Protein AF-A0A7C3F2W5-F1 (afdb_monomer)

Nearest PDB structures (foldseek):
  2w2u-assembly2_B  TM=5.572E-01  e=1.348E+00  Sulfolobus acidocaldarius
  2v6y-assembly1_A  TM=4.907E-01  e=6.998E-01  Saccharolobus solfataricus
  2w2u-assembly1_A  TM=4.401E-01  e=1.144E+00  Sulfolobus acidocaldarius

Structure (mmCIF, N/CA/C/O backbone):
data_AF-A0A7C3F2W5-F1
#
_entry.id   AF-A0A7C3F2W5-F1
#
loop_
_atom_site.group_PDB
_atom_site.id
_atom_site.type_symbol
_atom_site.label_atom_id
_atom_site.label_alt_id
_atom_site.label_comp_id
_atom_site.label_asym_id
_atom_site.label_entity_id
_atom_site.label_seq_id
_atom_site.pdbx_PDB_ins_code
_atom_site.Cartn_x
_atom_site.Cartn_y
_atom_site.Cartn_z
_atom_site.occupancy
_atom_site.B_iso_or_equiv
_atom_site.auth_seq_id
_atom_site.auth_comp_id
_atom_site.auth_asym_id
_atom_site.auth_atom_id
_atom_site.pdbx_PDB_model_num
ATOM 1 N N . MET A 1 1 ? -15.511 -9.442 12.832 1.00 44.09 1 MET A N 1
ATOM 2 C CA . MET A 1 1 ? -14.192 -10.129 12.800 1.00 44.09 1 MET A CA 1
ATOM 3 C C . MET A 1 1 ? -13.721 -10.543 11.401 1.00 44.09 1 MET A C 1
ATOM 5 O O . MET A 1 1 ? -12.524 -10.467 11.160 1.00 44.09 1 MET A O 1
ATOM 9 N N . ILE A 1 2 ? -14.605 -10.937 10.471 1.00 48.06 2 ILE A N 1
ATOM 10 C CA . ILE A 1 2 ? -14.216 -11.422 9.125 1.00 48.06 2 ILE A CA 1
ATOM 11 C C . ILE A 1 2 ? -13.490 -10.346 8.287 1.00 48.06 2 ILE A C 1
ATOM 13 O O . ILE A 1 2 ? -12.505 -10.652 7.621 1.00 48.06 2 ILE A O 1
ATOM 17 N N . TYR A 1 3 ? -13.895 -9.074 8.398 1.00 60.12 3 TYR A N 1
ATOM 18 C CA . TYR A 1 3 ? -13.255 -7.963 7.678 1.00 60.12 3 TYR A CA 1
ATOM 19 C C . TYR A 1 3 ? -11.767 -7.783 8.014 1.00 60.12 3 TYR A C 1
ATOM 21 O O . TYR A 1 3 ? -10.961 -7.608 7.107 1.00 60.12 3 TYR A O 1
ATOM 29 N N . GLY A 1 4 ? -11.375 -7.889 9.288 1.00 66.06 4 GLY A N 1
ATOM 30 C CA . GLY A 1 4 ? -9.979 -7.675 9.695 1.00 66.06 4 GLY A CA 1
ATOM 31 C C . GLY A 1 4 ? -9.017 -8.717 9.116 1.00 66.06 4 GLY A C 1
ATOM 32 O O . GLY A 1 4 ? -7.938 -8.367 8.644 1.00 66.06 4 GLY A O 1
ATOM 33 N N . LYS A 1 5 ? -9.433 -9.991 9.083 1.00 70.31 5 LYS A N 1
ATOM 34 C CA . LYS A 1 5 ? -8.621 -11.081 8.521 1.00 70.31 5 LYS A CA 1
ATOM 35 C C . LYS A 1 5 ? -8.437 -10.921 7.010 1.00 70.31 5 LYS A C 1
ATOM 37 O O . LYS A 1 5 ? -7.326 -11.087 6.518 1.00 70.31 5 LYS A O 1
ATOM 42 N N . ASN A 1 6 ? -9.494 -10.544 6.292 1.00 80.69 6 ASN A N 1
ATOM 43 C CA . ASN A 1 6 ? -9.435 -10.362 4.841 1.00 80.69 6 ASN A CA 1
ATOM 44 C C . ASN A 1 6 ? -8.581 -9.147 4.449 1.00 80.69 6 ASN A C 1
ATOM 46 O O . ASN A 1 6 ? -7.791 -9.236 3.514 1.00 80.69 6 ASN A O 1
ATOM 50 N N . ILE A 1 7 ? -8.685 -8.043 5.195 1.00 82.69 7 ILE A N 1
ATOM 51 C CA . ILE A 1 7 ? -7.856 -6.845 4.995 1.00 82.69 7 ILE A CA 1
ATOM 52 C C . ILE A 1 7 ? -6.372 -7.177 5.195 1.00 82.69 7 ILE A C 1
ATOM 54 O O . ILE A 1 7 ? -5.536 -6.805 4.375 1.00 82.69 7 ILE A O 1
ATOM 58 N N . PHE A 1 8 ? -6.037 -7.927 6.247 1.00 83.88 8 PHE A N 1
ATOM 59 C CA . PHE A 1 8 ? -4.652 -8.315 6.510 1.00 83.88 8 PHE A CA 1
ATOM 60 C C . PHE A 1 8 ? -4.074 -9.204 5.398 1.00 83.88 8 PHE A C 1
ATOM 62 O O . PHE A 1 8 ? -2.961 -8.963 4.933 1.00 83.88 8 PHE A O 1
ATOM 69 N N . VAL A 1 9 ? -4.850 -10.185 4.921 1.00 88.19 9 VAL A N 1
ATOM 70 C CA . VAL A 1 9 ? -4.453 -11.042 3.791 1.00 88.19 9 VAL A CA 1
ATOM 71 C C . VAL A 1 9 ? -4.245 -10.215 2.519 1.00 88.19 9 VAL A C 1
ATOM 73 O O . VAL A 1 9 ? -3.231 -10.393 1.852 1.00 88.19 9 VAL A O 1
ATOM 76 N N . MET A 1 10 ? -5.137 -9.268 2.213 1.00 88.31 10 MET A N 1
ATOM 77 C CA . MET A 1 10 ? -4.979 -8.369 1.060 1.00 88.31 10 MET A CA 1
ATOM 78 C C . MET A 1 10 ? -3.708 -7.517 1.155 1.00 88.31 10 MET A C 1
ATOM 80 O O . MET A 1 10 ? -2.985 -7.387 0.170 1.00 88.31 10 MET A O 1
ATOM 84 N N . GLY A 1 11 ? -3.385 -6.989 2.340 1.00 90.00 11 GLY A N 1
ATOM 85 C CA . GLY A 1 11 ? -2.140 -6.249 2.555 1.00 90.00 11 GLY A CA 1
ATOM 86 C C . GLY A 1 11 ? -0.893 -7.099 2.287 1.00 90.00 11 GLY A C 1
ATOM 87 O O . GLY A 1 11 ? 0.037 -6.635 1.632 1.00 90.00 11 GLY A O 1
ATOM 88 N N . ILE A 1 12 ? -0.894 -8.369 2.711 1.00 91.88 12 ILE A N 1
ATOM 89 C CA . ILE A 1 12 ? 0.190 -9.318 2.401 1.00 91.88 12 ILE A CA 1
ATOM 90 C C . ILE A 1 12 ? 0.287 -9.578 0.895 1.00 91.88 12 ILE A C 1
ATOM 92 O O . ILE A 1 12 ? 1.389 -9.583 0.353 1.00 91.88 12 ILE A O 1
ATOM 96 N N . VAL A 1 13 ? -0.843 -9.765 0.208 1.00 94.00 13 VAL A N 1
ATOM 97 C CA . VAL A 1 13 ? -0.860 -9.964 -1.250 1.00 94.00 13 VAL A CA 1
ATOM 98 C C . VAL A 1 13 ? -0.214 -8.775 -1.963 1.00 94.00 13 VAL A C 1
ATOM 100 O O . VAL A 1 13 ? 0.627 -8.982 -2.835 1.00 94.00 13 VAL A O 1
ATOM 103 N N . PHE A 1 14 ? -0.521 -7.541 -1.558 1.00 93.81 14 PHE A N 1
ATOM 104 C CA . PHE A 1 14 ? 0.122 -6.356 -2.131 1.00 93.81 14 PHE A CA 1
ATOM 105 C C . PHE A 1 14 ? 1.630 -6.302 -1.852 1.00 93.81 14 PHE A C 1
ATOM 107 O O . PHE A 1 14 ? 2.397 -5.973 -2.753 1.00 93.81 14 PHE A O 1
ATOM 114 N N . LEU A 1 15 ? 2.094 -6.701 -0.664 1.00 94.12 15 LEU A N 1
ATOM 115 C CA . LEU A 1 15 ? 3.536 -6.806 -0.398 1.00 94.12 15 LEU A CA 1
ATOM 116 C C . LEU A 1 15 ? 4.220 -7.850 -1.294 1.00 94.12 15 LEU A C 1
ATOM 118 O O . LEU A 1 15 ? 5.307 -7.597 -1.807 1.00 94.12 15 LEU A O 1
ATOM 122 N N . ILE A 1 16 ? 3.580 -8.998 -1.532 1.00 94.56 16 ILE A N 1
ATOM 123 C CA . ILE A 1 16 ? 4.102 -10.020 -2.449 1.00 94.56 16 ILE A CA 1
ATOM 124 C C . ILE A 1 16 ? 4.186 -9.461 -3.874 1.00 94.56 16 ILE A C 1
ATOM 126 O O . ILE A 1 16 ? 5.220 -9.603 -4.524 1.00 94.56 16 ILE A O 1
ATOM 130 N N . LEU A 1 17 ? 3.137 -8.784 -4.349 1.00 93.69 17 LEU A N 1
ATOM 131 C CA . LEU A 1 17 ? 3.133 -8.146 -5.669 1.00 93.69 17 LEU A CA 1
ATOM 132 C C . LEU A 1 17 ? 4.218 -7.071 -5.794 1.00 93.69 17 LEU A C 1
ATOM 134 O O . LEU A 1 17 ? 4.841 -6.962 -6.848 1.00 93.69 17 LEU A O 1
ATOM 138 N N . SER A 1 18 ? 4.504 -6.332 -4.720 1.00 93.00 18 SER A N 1
ATOM 139 C CA . SER A 1 18 ? 5.623 -5.389 -4.688 1.00 93.00 18 SER A CA 1
ATOM 140 C C . SER A 1 18 ? 6.971 -6.088 -4.893 1.00 93.00 18 SER A C 1
ATOM 142 O O . SER A 1 18 ? 7.760 -5.672 -5.746 1.00 93.00 18 SER A O 1
ATOM 144 N N . ILE A 1 19 ? 7.220 -7.184 -4.170 1.00 93.50 19 ILE A N 1
ATOM 145 C CA . ILE A 1 19 ? 8.454 -7.970 -4.312 1.00 93.50 19 ILE A CA 1
ATOM 146 C C . ILE A 1 19 ? 8.576 -8.507 -5.742 1.00 93.50 19 ILE A C 1
ATOM 148 O O . ILE A 1 19 ? 9.625 -8.356 -6.366 1.00 93.50 19 ILE A O 1
ATOM 152 N N . LEU A 1 20 ? 7.495 -9.067 -6.292 1.00 93.00 20 LEU A N 1
ATOM 153 C CA . LEU A 1 20 ? 7.472 -9.573 -7.666 1.00 93.00 20 LEU A CA 1
ATOM 154 C C . LEU A 1 20 ? 7.734 -8.466 -8.696 1.00 93.00 20 LEU A C 1
ATOM 156 O O . LEU A 1 20 ? 8.515 -8.680 -9.621 1.00 93.00 20 LEU A O 1
ATOM 160 N N . GLY A 1 21 ? 7.142 -7.282 -8.519 1.00 89.69 21 GLY A N 1
ATOM 161 C CA . GLY A 1 21 ? 7.401 -6.118 -9.371 1.00 89.69 21 GLY A CA 1
ATOM 162 C C . GLY A 1 21 ? 8.872 -5.703 -9.341 1.00 89.69 21 GLY A C 1
ATOM 163 O O . GLY A 1 21 ? 9.479 -5.486 -10.389 1.00 89.69 21 GLY A O 1
ATOM 164 N N . SER A 1 22 ? 9.483 -5.702 -8.152 1.00 90.94 22 SER A N 1
ATOM 165 C CA . SER A 1 22 ? 10.914 -5.426 -7.992 1.00 90.94 22 SER A CA 1
ATOM 166 C C . SER A 1 22 ? 11.796 -6.475 -8.674 1.00 90.94 22 SER A C 1
ATOM 168 O O . SER A 1 22 ? 12.802 -6.114 -9.277 1.00 90.94 22 SER A O 1
ATOM 170 N N . MET A 1 23 ? 11.437 -7.761 -8.602 1.00 92.06 23 MET A N 1
ATOM 171 C CA . MET A 1 23 ? 12.182 -8.844 -9.263 1.00 92.06 23 MET A CA 1
ATOM 172 C C . MET A 1 23 ? 12.112 -8.763 -10.793 1.00 92.06 23 MET A C 1
ATOM 174 O O . MET A 1 23 ? 13.043 -9.189 -11.469 1.00 92.06 23 MET A O 1
ATOM 178 N N . GLN A 1 24 ? 11.032 -8.201 -11.339 1.00 89.94 24 GLN A N 1
ATOM 179 C CA . GLN A 1 24 ? 10.860 -7.964 -12.776 1.00 89.94 24 GLN A CA 1
ATOM 180 C C . GLN A 1 24 ? 11.516 -6.656 -13.253 1.00 89.94 24 GLN A C 1
ATOM 182 O O . GLN A 1 24 ? 11.410 -6.312 -14.426 1.00 89.94 24 GLN A O 1
ATOM 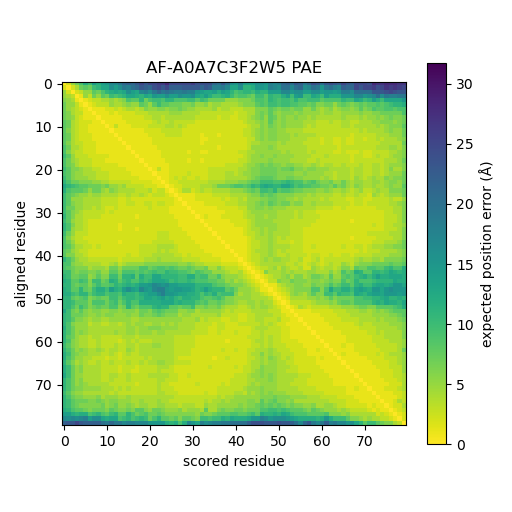187 N N . GLY A 1 25 ? 12.172 -5.904 -12.361 1.00 86.81 25 GLY A N 1
ATOM 188 C CA . GLY A 1 25 ? 12.781 -4.610 -12.679 1.00 86.81 25 GLY A CA 1
ATOM 189 C C . GLY A 1 25 ? 11.786 -3.449 -12.798 1.00 86.81 25 GLY A C 1
ATOM 190 O O . GLY A 1 25 ? 12.201 -2.329 -13.081 1.00 86.81 25 GLY A O 1
ATOM 191 N N . ASN A 1 26 ? 10.491 -3.669 -12.538 1.00 87.31 26 ASN A N 1
ATOM 192 C CA . ASN A 1 26 ? 9.488 -2.607 -12.541 1.00 87.31 26 ASN A CA 1
ATOM 193 C C . ASN A 1 26 ? 9.338 -2.007 -11.132 1.00 87.31 26 ASN A C 1
ATOM 195 O O . ASN A 1 26 ? 8.489 -2.398 -10.322 1.00 87.31 26 ASN A O 1
ATOM 199 N N . ILE A 1 27 ? 10.208 -1.036 -10.848 1.00 88.06 27 ILE A N 1
ATOM 200 C CA . ILE A 1 27 ? 10.278 -0.341 -9.557 1.00 88.06 27 ILE A CA 1
ATOM 201 C C . ILE A 1 27 ? 8.996 0.465 -9.293 1.00 88.06 27 ILE A C 1
ATOM 203 O O . ILE A 1 27 ? 8.526 0.489 -8.156 1.00 88.06 27 ILE A O 1
ATOM 207 N N . TYR A 1 28 ? 8.385 1.068 -10.318 1.00 89.12 28 TYR A N 1
ATOM 208 C CA . TYR A 1 28 ? 7.155 1.852 -10.163 1.00 89.12 28 TYR A CA 1
ATOM 209 C C . TYR A 1 28 ? 5.985 0.980 -9.704 1.00 89.12 28 TYR A C 1
ATOM 211 O O . TYR A 1 28 ? 5.315 1.310 -8.725 1.00 89.12 28 TYR A O 1
ATOM 219 N N . ASN A 1 29 ? 5.808 -0.196 -10.308 1.00 88.00 29 ASN A N 1
ATOM 220 C CA . ASN A 1 29 ? 4.825 -1.167 -9.838 1.00 88.00 29 ASN A CA 1
ATOM 221 C C . ASN A 1 29 ? 5.100 -1.608 -8.400 1.00 88.00 29 ASN A C 1
ATOM 223 O O . ASN A 1 29 ? 4.172 -1.673 -7.594 1.00 88.00 29 ASN A O 1
ATOM 227 N N . SER A 1 30 ? 6.366 -1.845 -8.046 1.00 91.25 30 SER A N 1
ATOM 228 C CA . SER A 1 30 ? 6.724 -2.198 -6.672 1.00 91.25 30 SER A CA 1
ATOM 229 C C . SER A 1 30 ? 6.301 -1.125 -5.662 1.00 91.25 30 SER A C 1
ATOM 231 O O . SER A 1 30 ? 5.632 -1.435 -4.674 1.00 91.25 30 SER A O 1
ATOM 233 N N . VAL A 1 31 ? 6.618 0.142 -5.937 1.00 92.31 31 VAL A N 1
ATOM 234 C CA . VAL A 1 31 ? 6.269 1.277 -5.070 1.00 92.31 31 VAL A CA 1
ATOM 235 C C . VAL A 1 31 ? 4.751 1.475 -4.988 1.00 92.31 31 VAL A C 1
ATOM 237 O O . VAL A 1 31 ? 4.223 1.696 -3.895 1.00 92.31 31 VAL A O 1
ATOM 240 N N . GLY A 1 32 ? 4.032 1.334 -6.106 1.00 92.69 32 GLY A N 1
ATOM 241 C CA . GLY A 1 32 ? 2.570 1.411 -6.136 1.00 92.69 32 GLY A CA 1
ATOM 242 C C . GLY A 1 32 ? 1.910 0.351 -5.247 1.00 92.69 32 GLY A C 1
ATOM 243 O O . GLY A 1 32 ? 1.024 0.663 -4.447 1.00 92.69 32 GLY A O 1
ATOM 244 N N . PHE A 1 33 ? 2.397 -0.891 -5.297 1.00 93.50 33 PHE A N 1
ATOM 245 C CA . PHE A 1 33 ? 1.888 -1.967 -4.446 1.00 93.50 33 PHE A CA 1
ATOM 246 C C . PHE A 1 33 ? 2.227 -1.785 -2.959 1.00 93.50 33 PHE A C 1
ATOM 248 O O . PHE A 1 33 ? 1.394 -2.110 -2.112 1.00 93.50 33 PHE A O 1
ATOM 255 N N . ILE A 1 34 ? 3.385 -1.210 -2.609 1.00 93.38 34 ILE A N 1
ATOM 256 C CA . ILE A 1 34 ? 3.701 -0.852 -1.210 1.00 93.38 34 ILE A CA 1
ATOM 257 C C . ILE A 1 34 ? 2.707 0.185 -0.685 1.00 93.38 34 ILE A C 1
ATOM 259 O O . ILE A 1 34 ? 2.179 0.032 0.419 1.00 93.38 34 ILE A O 1
ATOM 263 N N . ALA A 1 35 ? 2.418 1.220 -1.477 1.00 93.25 35 ALA A N 1
ATOM 264 C CA . ALA A 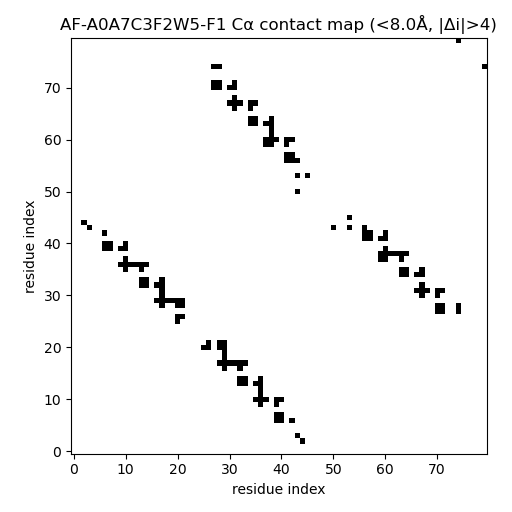1 35 ? 1.459 2.250 -1.097 1.00 93.25 35 ALA A CA 1
ATOM 265 C C . ALA A 1 35 ? 0.057 1.653 -0.855 1.00 93.25 35 ALA A C 1
ATOM 267 O O . ALA A 1 35 ? -0.573 1.956 0.162 1.00 93.25 35 ALA A O 1
ATOM 268 N N . LEU A 1 36 ? -0.386 0.721 -1.709 1.00 92.81 36 LEU A N 1
ATOM 269 C CA . LEU A 1 36 ? -1.639 -0.017 -1.506 1.00 92.81 36 LEU A CA 1
ATOM 270 C C . LEU A 1 36 ? -1.621 -0.928 -0.278 1.00 92.81 36 LEU A C 1
ATOM 272 O O . LEU A 1 36 ? -2.629 -1.010 0.429 1.00 92.81 36 LEU A O 1
ATOM 276 N N . ALA A 1 37 ? -0.505 -1.599 0.009 1.00 92.44 37 ALA A N 1
ATOM 277 C CA . ALA A 1 37 ? -0.370 -2.426 1.205 1.00 92.44 37 ALA A CA 1
ATOM 278 C C . ALA A 1 37 ? -0.546 -1.584 2.478 1.00 92.44 37 ALA A C 1
ATOM 280 O O . ALA A 1 37 ? -1.338 -1.941 3.352 1.00 92.44 37 ALA A O 1
ATOM 281 N N . ILE A 1 38 ? 0.121 -0.425 2.547 1.00 90.75 38 ILE A N 1
ATOM 282 C CA . ILE A 1 38 ? 0.008 0.518 3.667 1.00 90.75 38 ILE A CA 1
ATOM 283 C C . ILE A 1 38 ? -1.435 1.013 3.811 1.00 90.75 38 ILE A C 1
ATOM 285 O O . ILE A 1 38 ? -1.991 0.944 4.909 1.00 90.75 38 ILE A O 1
ATOM 289 N N . SER A 1 39 ? -2.078 1.442 2.719 1.00 90.62 39 SER A N 1
ATOM 290 C CA . SER A 1 39 ? -3.492 1.840 2.746 1.00 90.62 39 SER A CA 1
ATOM 291 C C . SER A 1 39 ? -4.391 0.725 3.256 1.00 90.62 39 SER A C 1
ATOM 293 O O . SER A 1 39 ? -5.261 0.958 4.092 1.00 90.62 39 SER A O 1
ATOM 295 N N . THR A 1 40 ? -4.158 -0.500 2.796 1.00 88.88 40 THR A N 1
ATOM 296 C CA . THR A 1 40 ? -4.959 -1.660 3.179 1.00 88.88 40 THR A CA 1
ATOM 297 C C . THR A 1 40 ? -4.814 -1.958 4.668 1.00 88.88 40 THR A C 1
ATOM 299 O O . THR A 1 40 ? -5.823 -2.121 5.342 1.00 88.88 40 THR A O 1
ATOM 302 N N . PHE A 1 41 ? -3.608 -1.924 5.240 1.00 87.19 41 PHE A N 1
ATOM 303 C CA . PHE A 1 41 ? -3.435 -2.097 6.691 1.00 87.19 41 PHE A CA 1
ATOM 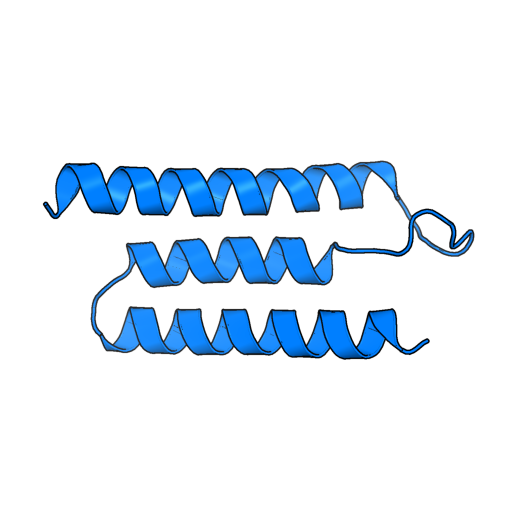304 C C . PHE A 1 41 ? -4.066 -0.971 7.516 1.00 87.19 41 PHE A C 1
ATOM 306 O O . PHE A 1 41 ? -4.509 -1.183 8.649 1.00 87.19 41 PHE A O 1
ATOM 313 N N . MET A 1 42 ? -4.150 0.229 6.944 1.00 86.94 42 MET A N 1
ATOM 314 C CA . MET A 1 42 ? -4.827 1.350 7.582 1.00 86.94 42 MET A CA 1
ATOM 315 C C . MET A 1 42 ? -6.345 1.271 7.470 1.00 86.94 42 MET A C 1
ATOM 317 O O . MET A 1 42 ? -7.004 1.920 8.278 1.00 86.94 42 MET A O 1
ATOM 321 N N . ALA A 1 43 ? -6.902 0.439 6.582 1.00 84.06 43 ALA A N 1
ATOM 322 C CA . ALA A 1 43 ? -8.339 0.224 6.480 1.00 84.06 43 ALA A CA 1
ATOM 323 C C . ALA A 1 43 ? -8.923 -0.291 7.804 1.00 84.06 43 ALA A C 1
ATOM 325 O O . ALA A 1 43 ? -8.344 -1.122 8.512 1.00 84.06 43 ALA A O 1
ATOM 326 N N . PHE A 1 44 ? -10.091 0.231 8.159 1.00 80.94 44 PHE A N 1
ATOM 327 C CA . PHE A 1 44 ? -10.775 -0.095 9.401 1.00 80.94 44 PHE A CA 1
ATOM 328 C C . PHE A 1 44 ? -12.284 -0.014 9.227 1.00 80.94 44 PHE A C 1
ATOM 330 O O . PHE A 1 44 ? -12.786 0.637 8.312 1.00 80.94 44 PHE A O 1
ATOM 337 N N . ASP A 1 45 ? -13.000 -0.675 10.130 1.00 78.19 45 ASP A N 1
ATOM 338 C CA . ASP A 1 45 ? -14.446 -0.533 10.225 1.00 78.19 45 ASP A CA 1
ATOM 339 C C . ASP A 1 45 ? -14.776 0.803 10.902 1.00 78.19 45 ASP A C 1
ATOM 341 O O . ASP A 1 45 ? -14.453 1.002 12.075 1.00 78.19 45 ASP A O 1
ATOM 345 N N . LYS A 1 46 ? -15.404 1.720 10.157 1.00 70.75 46 LYS A N 1
ATOM 346 C CA . LYS A 1 46 ? -15.789 3.055 10.644 1.00 70.75 46 LYS A CA 1
ATOM 347 C C . LYS A 1 46 ? -16.768 3.002 11.819 1.00 70.75 46 LYS A C 1
ATOM 349 O O . LYS A 1 46 ? -16.839 3.964 12.576 1.00 70.75 46 LYS A O 1
ATOM 354 N N . ASN A 1 47 ? -17.482 1.889 11.983 1.00 74.00 47 ASN A N 1
ATOM 355 C CA . ASN A 1 47 ? -18.450 1.688 13.056 1.00 74.00 47 ASN A CA 1
ATOM 356 C C . ASN A 1 47 ? -17.832 1.031 14.298 1.00 74.00 47 ASN A C 1
ATOM 358 O O . ASN A 1 47 ? -18.543 0.787 15.270 1.00 74.00 47 ASN A O 1
ATOM 362 N N . ASN A 1 48 ? -16.530 0.721 14.282 1.00 76.69 48 ASN A N 1
ATOM 363 C CA . ASN A 1 48 ? -15.851 0.116 15.419 1.00 76.69 48 ASN A CA 1
ATOM 364 C C . ASN A 1 48 ? -15.337 1.202 16.395 1.00 76.69 48 ASN A C 1
ATOM 366 O O . ASN A 1 48 ? -14.412 1.941 16.040 1.00 76.69 48 ASN A O 1
ATOM 370 N N . PRO A 1 49 ? -15.887 1.291 17.624 1.00 75.19 49 PRO A N 1
ATOM 371 C CA . PRO A 1 49 ? -15.501 2.303 18.608 1.00 75.19 49 PRO A CA 1
ATOM 372 C C . PRO A 1 49 ? -14.101 2.088 19.208 1.00 75.19 49 PRO A C 1
ATOM 374 O O . PRO A 1 49 ? -13.529 3.030 19.750 1.00 75.19 49 PRO A O 1
ATOM 377 N N . ASP A 1 50 ? -13.509 0.896 19.070 1.00 82.06 50 ASP A N 1
ATOM 378 C CA . ASP A 1 50 ? -12.181 0.576 19.618 1.00 82.06 50 ASP A CA 1
ATOM 379 C C . ASP A 1 50 ? -11.023 1.064 18.727 1.00 82.06 50 ASP A C 1
ATOM 381 O O . ASP A 1 50 ? -9.840 0.894 19.048 1.00 82.06 50 ASP A O 1
ATOM 385 N N . VAL A 1 51 ? -11.329 1.666 17.573 1.00 79.06 51 VAL A N 1
ATOM 386 C CA . VAL A 1 51 ? -10.310 2.134 16.631 1.00 79.06 51 VAL A CA 1
ATOM 387 C C . VAL A 1 51 ? -9.639 3.401 17.152 1.00 79.06 51 VAL A C 1
ATOM 389 O O . VAL A 1 51 ? -10.212 4.488 17.170 1.00 79.06 51 VAL A O 1
ATOM 392 N N . LYS A 1 52 ? -8.355 3.279 17.495 1.00 79.25 52 LYS A N 1
ATOM 393 C CA . LYS A 1 52 ? -7.507 4.428 17.827 1.00 79.25 52 LYS A CA 1
ATOM 394 C C . LYS A 1 52 ? -7.208 5.259 16.575 1.00 79.25 52 LYS A C 1
ATOM 396 O O . LYS A 1 52 ? -6.823 4.720 15.538 1.00 79.25 52 LYS A O 1
ATOM 401 N N . TYR A 1 53 ? -7.348 6.578 16.704 1.00 84.69 53 TYR A N 1
ATOM 402 C CA . TYR A 1 53 ? -7.032 7.581 15.675 1.00 84.69 53 TYR A CA 1
ATOM 403 C C . TYR A 1 53 ? -7.715 7.357 14.304 1.00 84.69 53 TYR A C 1
ATOM 405 O O . TYR A 1 53 ? -7.033 7.327 13.276 1.00 84.69 53 TYR A O 1
ATOM 413 N N . PRO A 1 54 ? -9.057 7.259 14.239 1.00 85.56 54 PRO A N 1
ATOM 414 C CA . PRO A 1 54 ? -9.773 6.924 13.002 1.00 85.56 54 PRO A CA 1
ATOM 415 C C . PRO A 1 54 ? -9.512 7.923 11.864 1.00 85.56 54 PRO A C 1
ATOM 417 O O . PRO A 1 54 ? -9.296 7.514 10.727 1.00 85.56 54 PRO A O 1
ATOM 420 N N . LYS A 1 55 ? -9.424 9.228 12.167 1.00 86.81 55 LYS A N 1
ATOM 421 C CA . LYS A 1 55 ? -9.129 10.268 11.164 1.00 86.81 55 LYS A CA 1
ATOM 422 C C . LYS A 1 55 ? -7.744 10.110 10.529 1.00 86.81 55 LYS A C 1
ATOM 424 O O . LYS A 1 55 ? -7.609 10.257 9.323 1.00 86.81 55 LYS A O 1
ATOM 429 N N 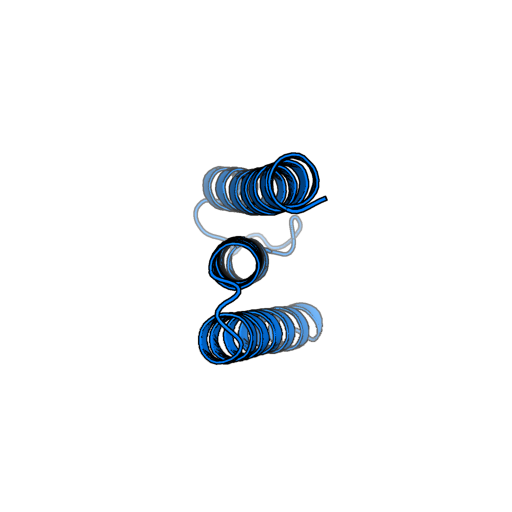. ILE A 1 56 ? -6.720 9.797 11.327 1.00 87.50 56 ILE A N 1
ATOM 430 C CA . ILE A 1 56 ? -5.348 9.615 10.821 1.00 87.50 56 ILE A CA 1
ATOM 431 C C . ILE A 1 56 ? -5.292 8.377 9.926 1.00 87.50 56 ILE A C 1
ATOM 433 O O . ILE A 1 56 ? -4.731 8.430 8.837 1.00 87.50 56 ILE A O 1
ATOM 437 N N . ARG A 1 57 ? -5.925 7.280 10.354 1.00 87.88 57 ARG A N 1
ATOM 438 C CA . ARG A 1 57 ? -6.008 6.052 9.555 1.00 87.88 57 ARG A CA 1
ATOM 439 C C . ARG A 1 57 ? -6.724 6.278 8.225 1.00 87.88 57 ARG A C 1
ATOM 441 O O . ARG A 1 57 ? -6.256 5.790 7.204 1.00 87.88 57 ARG A O 1
ATOM 448 N N . GLU A 1 58 ? -7.809 7.049 8.223 1.00 88.19 58 GLU A N 1
ATOM 449 C CA . GLU A 1 58 ? -8.535 7.408 7.001 1.00 88.19 58 GLU A CA 1
ATOM 450 C C . GLU A 1 58 ? -7.685 8.273 6.060 1.00 88.19 58 GLU A C 1
ATOM 452 O O . GLU A 1 58 ? -7.651 8.020 4.859 1.00 88.19 58 GLU A O 1
ATOM 457 N N . ILE A 1 59 ? -6.936 9.239 6.595 1.00 91.44 59 ILE A N 1
ATOM 458 C CA . ILE A 1 59 ? -6.008 10.052 5.800 1.00 91.44 59 ILE A CA 1
ATOM 459 C C . ILE A 1 59 ? -4.926 9.174 5.161 1.00 91.44 59 ILE A C 1
ATOM 461 O O . ILE A 1 59 ? -4.709 9.265 3.956 1.00 91.44 59 ILE A O 1
ATOM 465 N N . ILE A 1 60 ? -4.274 8.292 5.929 1.00 89.94 60 ILE A N 1
ATOM 466 C CA . ILE A 1 60 ? -3.224 7.411 5.391 1.00 89.94 60 ILE A CA 1
ATOM 467 C C . ILE A 1 60 ? -3.807 6.450 4.347 1.00 89.94 60 ILE A C 1
ATOM 469 O O . ILE A 1 60 ? -3.184 6.231 3.309 1.00 89.94 60 ILE A O 1
ATOM 473 N N . TYR A 1 61 ? -5.013 5.923 4.590 1.00 90.62 61 TYR A N 1
ATOM 474 C CA . TYR A 1 61 ? -5.740 5.104 3.623 1.00 90.62 61 TYR A CA 1
ATOM 475 C C . TYR A 1 61 ? -5.852 5.831 2.277 1.00 90.62 61 TYR A C 1
ATOM 477 O O . TYR A 1 61 ? -5.373 5.312 1.270 1.00 90.62 61 TYR A O 1
ATOM 485 N N . TRP A 1 62 ? -6.385 7.053 2.256 1.00 92.38 62 TRP A N 1
ATOM 486 C CA . TRP A 1 62 ? -6.537 7.822 1.018 1.00 92.38 62 TRP A CA 1
ATOM 487 C C . TRP A 1 62 ? -5.203 8.216 0.378 1.00 92.38 62 TRP A C 1
ATOM 489 O O . TRP A 1 62 ? -5.072 8.130 -0.843 1.00 92.38 62 TRP A O 1
ATO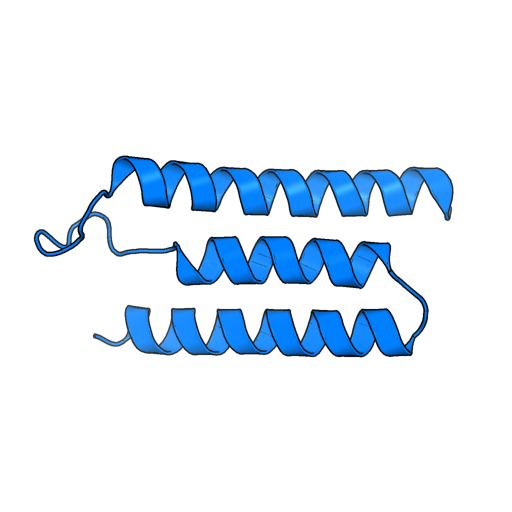M 499 N N . ILE A 1 63 ? -4.201 8.595 1.177 1.00 93.00 63 ILE A N 1
ATOM 500 C CA . ILE A 1 63 ? -2.875 8.980 0.673 1.00 93.00 63 ILE A CA 1
ATOM 501 C C . ILE A 1 63 ? -2.202 7.823 -0.062 1.00 93.00 63 ILE A C 1
ATOM 503 O O . ILE A 1 63 ? -1.650 8.043 -1.140 1.00 93.00 63 ILE A O 1
ATOM 507 N N . GLY A 1 64 ? -2.239 6.601 0.474 1.00 90.25 64 GLY A N 1
ATOM 508 C CA . GLY A 1 64 ? -1.605 5.472 -0.209 1.00 90.25 64 GLY A CA 1
ATOM 509 C C . GLY A 1 64 ? -2.341 5.076 -1.497 1.00 90.25 64 GLY A C 1
ATOM 510 O O . GLY A 1 64 ? -1.677 4.762 -2.482 1.00 90.25 64 GLY A O 1
ATOM 511 N N . PHE A 1 65 ? -3.673 5.221 -1.568 1.00 91.44 65 PHE A N 1
ATOM 512 C CA . PHE A 1 65 ? -4.424 5.047 -2.822 1.00 91.44 65 PHE A CA 1
ATOM 513 C C . PHE A 1 65 ? -4.059 6.111 -3.862 1.00 91.44 65 PHE A C 1
ATOM 515 O O . PHE A 1 65 ? -3.785 5.777 -5.014 1.00 91.44 65 PHE A O 1
ATOM 522 N N . ALA A 1 66 ? -4.014 7.382 -3.457 1.00 94.25 66 ALA A N 1
ATOM 523 C CA . ALA A 1 66 ? -3.628 8.480 -4.337 1.00 94.25 66 ALA A CA 1
ATOM 524 C C . ALA A 1 66 ? -2.182 8.327 -4.834 1.00 94.25 66 ALA A C 1
ATOM 526 O O . ALA A 1 66 ? -1.915 8.504 -6.020 1.00 94.25 66 ALA A O 1
ATOM 527 N N . THR A 1 67 ? -1.263 7.936 -3.946 1.00 92.69 67 THR A N 1
ATOM 528 C CA . THR A 1 67 ? 0.145 7.685 -4.285 1.00 92.69 67 THR A CA 1
ATOM 529 C C . THR A 1 67 ? 0.277 6.532 -5.273 1.00 92.69 67 THR A C 1
ATOM 531 O O . THR A 1 67 ? 0.963 6.683 -6.278 1.00 92.69 67 THR A O 1
ATOM 534 N N . ALA A 1 68 ? -0.402 5.404 -5.036 1.00 92.44 68 ALA A N 1
ATOM 535 C CA . ALA A 1 68 ? -0.379 4.270 -5.957 1.00 92.44 68 ALA A CA 1
ATOM 536 C C . ALA A 1 68 ? -0.892 4.664 -7.351 1.00 92.44 68 ALA A C 1
ATOM 538 O O . ALA A 1 68 ? -0.237 4.388 -8.353 1.00 92.44 68 ALA A O 1
ATOM 539 N N . GLY A 1 69 ? -2.020 5.382 -7.404 1.00 92.25 69 GLY A N 1
ATOM 540 C CA . GLY A 1 69 ? -2.571 5.903 -8.653 1.00 92.25 69 GLY A CA 1
ATOM 541 C C . GLY A 1 69 ? -1.615 6.857 -9.373 1.00 92.25 69 GLY A C 1
ATOM 542 O O . GLY A 1 69 ? -1.421 6.725 -10.577 1.00 92.25 69 GLY A O 1
ATOM 543 N N . ALA A 1 70 ? -0.975 7.777 -8.647 1.00 93.94 70 ALA A N 1
ATOM 544 C CA . ALA A 1 70 ? -0.014 8.718 -9.218 1.00 93.94 70 ALA A CA 1
ATOM 545 C C . ALA A 1 70 ? 1.238 8.019 -9.768 1.00 93.94 70 ALA A C 1
ATOM 547 O O . ALA A 1 70 ? 1.702 8.369 -10.851 1.00 93.94 70 ALA A O 1
ATOM 548 N N . VAL A 1 71 ? 1.762 7.016 -9.055 1.00 92.56 71 VAL A N 1
ATOM 549 C CA . VAL A 1 71 ? 2.927 6.232 -9.490 1.00 92.56 71 VAL A CA 1
ATOM 550 C C . VAL A 1 71 ? 2.626 5.470 -10.776 1.00 92.56 71 VAL A C 1
ATOM 552 O O . VAL A 1 71 ? 3.433 5.504 -11.697 1.00 92.56 71 VAL A O 1
ATOM 555 N N . TRP A 1 72 ? 1.461 4.831 -10.878 1.00 92.12 72 TRP A N 1
ATOM 556 C CA . TRP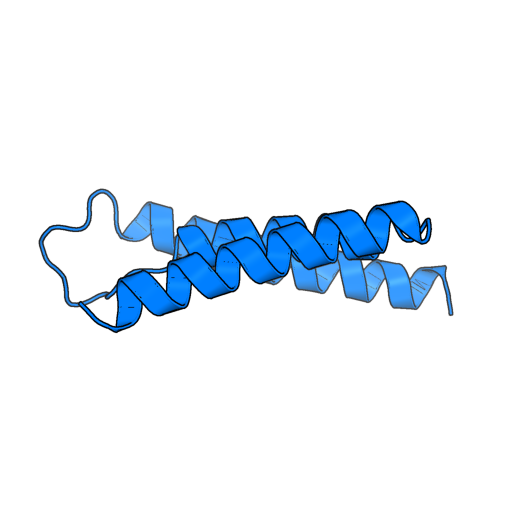 A 1 72 ? 1.081 4.120 -12.100 1.00 92.12 72 TRP A CA 1
ATOM 557 C C . TRP A 1 72 ? 0.752 5.047 -13.260 1.00 92.12 72 TRP A C 1
ATOM 559 O O . TRP A 1 72 ? 1.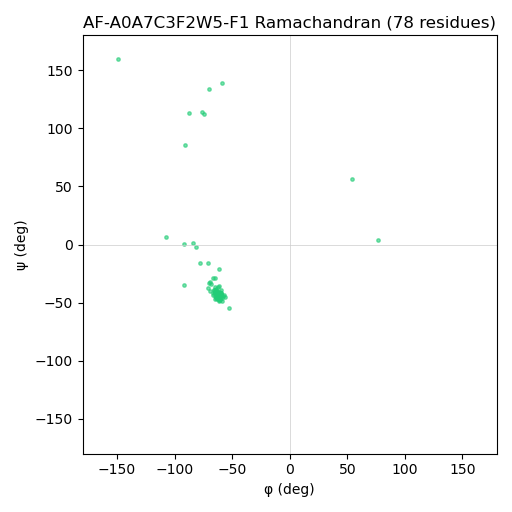106 4.749 -14.394 1.00 92.12 72 TRP A O 1
ATOM 569 N N . LEU A 1 73 ? 0.114 6.188 -12.997 1.00 92.62 73 LEU A N 1
ATOM 570 C CA . LEU A 1 73 ? -0.120 7.187 -14.035 1.00 92.62 73 LEU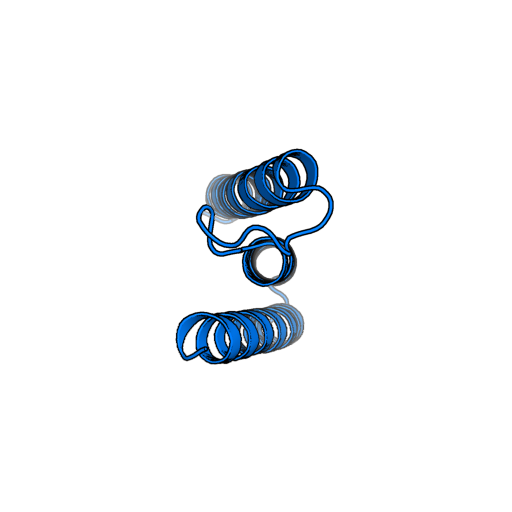 A CA 1
ATOM 571 C C . LEU A 1 73 ? 1.209 7.721 -14.585 1.00 92.62 73 LEU A C 1
ATOM 573 O O . LEU A 1 73 ? 1.357 7.877 -15.792 1.00 92.62 73 LEU A O 1
ATOM 577 N N . TYR A 1 74 ? 2.187 7.948 -13.708 1.00 90.31 74 TYR A N 1
ATOM 578 C CA . TYR A 1 74 ? 3.542 8.318 -14.102 1.00 90.31 74 TYR A CA 1
ATOM 579 C C . TYR A 1 74 ? 4.240 7.208 -14.901 1.00 90.31 74 TYR A C 1
ATOM 581 O O . TYR A 1 74 ? 4.808 7.496 -15.949 1.00 90.31 74 TYR A O 1
ATOM 589 N N . ASP A 1 75 ? 4.153 5.951 -14.451 1.00 88.62 75 ASP A N 1
ATOM 590 C CA . ASP A 1 75 ? 4.705 4.784 -15.157 1.00 88.62 75 ASP A CA 1
ATOM 591 C C . ASP A 1 75 ? 4.148 4.680 -16.584 1.00 88.62 75 ASP A C 1
ATOM 593 O O . ASP A 1 75 ? 4.908 4.540 -17.536 1.00 88.62 75 ASP A O 1
ATOM 597 N N . ILE A 1 76 ? 2.832 4.856 -16.748 1.00 89.00 76 ILE A N 1
ATOM 598 C CA . ILE A 1 76 ? 2.169 4.876 -18.058 1.00 89.00 76 ILE A CA 1
ATOM 599 C C . ILE A 1 76 ? 2.675 6.036 -18.920 1.00 89.00 76 ILE A C 1
ATOM 601 O O . ILE A 1 76 ? 2.890 5.852 -20.105 1.00 89.00 76 ILE A O 1
ATOM 605 N N . ILE A 1 77 ? 2.865 7.235 -18.370 1.00 89.44 77 ILE A N 1
ATOM 606 C CA . ILE A 1 77 ? 3.311 8.394 -19.165 1.00 89.44 77 ILE A CA 1
ATOM 607 C C . ILE A 1 77 ? 4.773 8.254 -19.616 1.00 89.44 77 ILE A C 1
ATOM 609 O O . ILE A 1 77 ? 5.133 8.766 -20.672 1.00 89.44 77 ILE A O 1
ATOM 613 N N . VAL A 1 78 ? 5.622 7.621 -18.804 1.00 83.56 78 VAL A N 1
ATOM 614 C CA . VAL A 1 78 ? 7.071 7.540 -19.053 1.00 83.56 78 VAL A CA 1
ATOM 615 C C . VAL A 1 78 ? 7.467 6.297 -19.846 1.00 83.56 78 VAL A C 1
ATOM 617 O O . VAL A 1 78 ? 8.409 6.368 -20.631 1.00 83.56 78 VAL A O 1
ATOM 620 N N . ASN A 1 79 ? 6.785 5.169 -19.630 1.00 74.94 79 ASN A N 1
ATOM 621 C CA . ASN A 1 79 ? 7.151 3.871 -20.204 1.00 74.94 79 ASN A CA 1
ATOM 622 C C . AS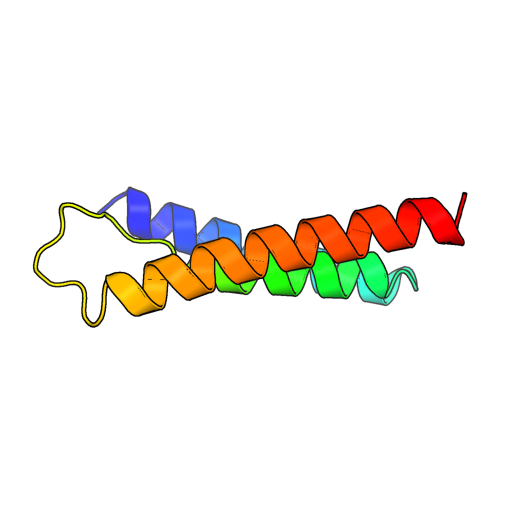N A 1 79 ? 6.205 3.387 -21.325 1.00 74.94 79 ASN A C 1
ATOM 624 O O . ASN A 1 79 ? 6.368 2.256 -21.788 1.00 74.94 79 ASN A O 1
ATOM 628 N N . VAL A 1 80 ? 5.244 4.213 -21.764 1.00 59.56 80 VAL A N 1
ATOM 629 C CA . VAL A 1 80 ? 4.482 4.045 -23.025 1.00 59.56 80 VAL A CA 1
ATOM 630 C C . VAL A 1 80 ? 5.109 4.897 -24.116 1.00 59.56 80 VAL A C 1
ATOM 632 O O . VAL A 1 80 ? 5.277 4.360 -25.233 1.00 59.56 80 VAL A O 1
#

Mean predicted aligned error: 5.09 Å

pLDDT: mean 86.13, std 9.92, range [44.09, 94.56]

Solvent-accessible surface area (backbone atoms only — not comparable to full-atom values): 4150 Å² total; per-residue (Å²): 118,71,66,63,58,53,36,50,52,51,19,50,52,24,45,52,51,13,53,51,23,48,75,72,68,38,54,52,56,14,52,21,24,44,27,41,18,55,14,36,64,36,59,73,65,91,86,49,87,85,58,79,61,58,68,60,31,52,51,48,24,52,49,18,49,52,48,21,52,51,37,50,54,47,46,52,71,73,76,106

Radius of gyration: 14.06 Å; Cα contacts (8 Å, |Δi|>4): 83; chains: 1; bounding box: 31×22×43 Å

Sequence (80 aa):
MIYGKNIFVMGIVFLILSILGSMQGNIYNSVGFIALAISTFMAFDKNNPDVKYPKIREIIYWIGFATAGAVWLYDIIVNV

Foldseek 3Di:
DVLLVVLLVQLVVLCVQLVVCVVVVNNLSNLLSNLQSQLSNLDDDPPDPPDPPNVVSVVSNVVSNVSSVVSVVVCVVPVD

Secondary structure (DSSP, 8-state):
-HHHHHHHHHHHHHHHHHHHHHHTT-HHHHHHHHHHHHHHHH---TT-TT-SSHHHHHHHHHHHHHHHHHHHHHHHHHH-